Protein AF-A0A1W6L3W3-F1 (afdb_monomer)

Solvent-accessible surface area (backbone atoms only — not comparable to full-atom values): 4750 Å² total; per-residue (Å²): 137,88,88,82,88,79,91,70,60,69,70,60,52,50,56,52,51,53,51,23,62,75,69,73,49,53,68,72,53,52,52,52,50,51,52,52,51,50,50,61,73,65,55,64,91,70,63,62,64,74,54,57,52,51,56,51,51,53,49,51,50,51,54,52,52,52,62,63,71,69,67,87,81,84,134

Secondary structure (DSSP, 8-state):
---------HHHHHHHHHHHHHHT--HHHHHHHHHHHHHHHHS-----HHHHHHHHHHHHHHHHHHHHHT-----

pLDDT: mean 80.79, std 16.98, range [45.0, 98.25]

Structure (mmCIF, N/CA/C/O backbone):
data_AF-A0A1W6L3W3-F1
#
_entry.id   AF-A0A1W6L3W3-F1
#
loop_
_atom_site.group_PDB
_atom_site.id
_atom_site.type_symbol
_atom_site.label_atom_id
_atom_site.label_alt_id
_atom_site.label_comp_id
_atom_site.label_asym_id
_atom_site.label_entity_id
_atom_site.label_seq_id
_atom_site.pdbx_PDB_ins_code
_atom_site.Cartn_x
_atom_site.Cartn_y
_atom_site.Cartn_z
_atom_site.occupancy
_atom_site.B_iso_or_equiv
_atom_site.auth_seq_id
_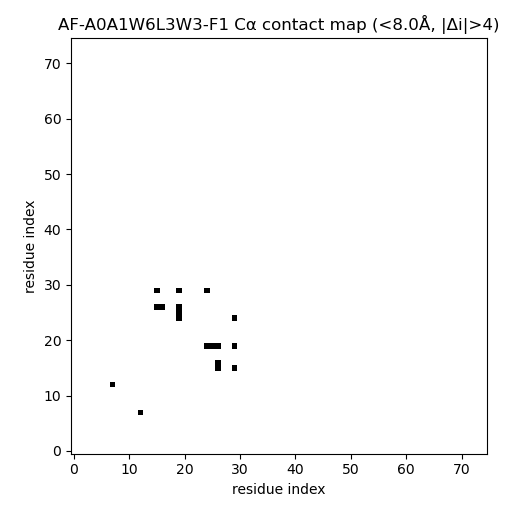atom_site.auth_comp_id
_atom_site.auth_asym_id
_atom_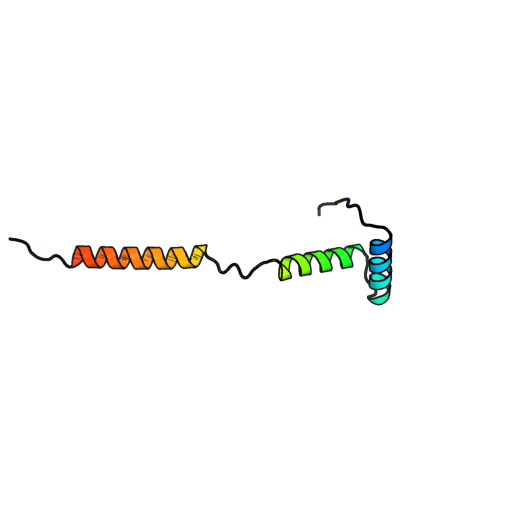site.auth_atom_id
_atom_site.pdbx_PDB_model_num
ATOM 1 N N . MET A 1 1 ? 10.570 16.639 7.907 1.00 62.69 1 MET A N 1
ATOM 2 C CA . MET A 1 1 ? 9.627 15.742 7.198 1.00 62.69 1 MET A CA 1
ATOM 3 C C . MET A 1 1 ? 8.922 16.543 6.117 1.00 62.69 1 MET A C 1
ATOM 5 O O . MET A 1 1 ? 8.528 17.663 6.406 1.00 62.69 1 MET A O 1
ATOM 9 N N . ALA A 1 2 ? 8.774 15.994 4.910 1.00 85.38 2 ALA A N 1
ATOM 10 C CA . ALA A 1 2 ? 7.970 16.597 3.845 1.00 85.38 2 ALA A CA 1
ATOM 11 C C . ALA A 1 2 ? 6.548 16.009 3.859 1.00 85.38 2 ALA A C 1
ATOM 13 O O . ALA A 1 2 ? 6.374 14.829 4.172 1.00 85.38 2 ALA A O 1
ATOM 14 N N . ARG A 1 3 ? 5.535 16.822 3.535 1.00 92.38 3 ARG A N 1
ATOM 15 C CA . ARG A 1 3 ? 4.151 16.372 3.324 1.00 92.38 3 ARG A CA 1
ATOM 16 C C . ARG A 1 3 ? 3.893 16.324 1.823 1.00 92.38 3 ARG A C 1
ATOM 18 O O . ARG A 1 3 ? 4.141 17.307 1.138 1.00 92.38 3 ARG A O 1
ATOM 25 N N . THR A 1 4 ? 3.373 15.199 1.350 1.00 92.88 4 THR A N 1
ATOM 26 C CA . THR A 1 4 ? 3.001 14.997 -0.055 1.00 92.88 4 THR A CA 1
ATOM 27 C C . THR A 1 4 ? 1.516 14.674 -0.109 1.00 92.88 4 THR A C 1
ATOM 29 O O . THR A 1 4 ? 1.034 13.906 0.725 1.00 92.88 4 THR A O 1
ATOM 32 N N . ILE A 1 5 ? 0.798 15.283 -1.048 1.00 94.12 5 ILE A N 1
ATOM 33 C CA . ILE A 1 5 ? -0.595 14.953 -1.362 1.00 94.12 5 ILE A CA 1
ATOM 34 C C . ILE A 1 5 ? -0.559 14.108 -2.630 1.00 94.12 5 ILE A C 1
ATOM 36 O O . ILE A 1 5 ? 0.134 14.467 -3.580 1.00 94.12 5 ILE A O 1
ATOM 40 N N . ILE A 1 6 ? -1.250 12.974 -2.609 1.00 92.12 6 ILE A N 1
ATOM 41 C CA . ILE A 1 6 ? -1.345 12.048 -3.734 1.00 92.12 6 ILE A CA 1
ATOM 42 C C . ILE A 1 6 ? -2.800 11.630 -3.899 1.00 92.12 6 ILE A C 1
ATOM 44 O O . ILE A 1 6 ? -3.505 11.454 -2.903 1.00 92.12 6 ILE A O 1
ATOM 48 N N . ASP A 1 7 ? -3.216 11.443 -5.142 1.00 96.06 7 ASP A N 1
ATOM 49 C CA . ASP A 1 7 ? -4.516 10.870 -5.460 1.00 96.06 7 ASP A CA 1
ATOM 50 C C . ASP A 1 7 ? -4.396 9.346 -5.513 1.00 96.06 7 ASP A C 1
ATOM 52 O O . ASP A 1 7 ? -3.492 8.797 -6.146 1.00 96.06 7 ASP A O 1
ATOM 56 N N . ILE A 1 8 ? -5.302 8.658 -4.822 1.00 94.25 8 ILE A N 1
ATOM 57 C CA . ILE A 1 8 ? -5.374 7.196 -4.785 1.00 94.25 8 ILE A CA 1
ATOM 58 C C . ILE A 1 8 ? -6.801 6.802 -5.172 1.00 94.25 8 ILE A C 1
ATOM 60 O O . ILE A 1 8 ? -7.746 7.359 -4.605 1.00 94.25 8 ILE A O 1
ATOM 64 N N . PRO A 1 9 ? -6.993 5.846 -6.099 1.00 97.81 9 PRO A N 1
ATOM 65 C CA . PRO A 1 9 ? -8.316 5.322 -6.409 1.00 97.81 9 PRO A CA 1
ATOM 66 C C . PRO A 1 9 ? -9.045 4.851 -5.145 1.00 97.81 9 PRO A C 1
ATOM 68 O O . PRO A 1 9 ? -8.477 4.137 -4.319 1.00 97.81 9 PRO A O 1
ATOM 71 N N . GLN A 1 10 ? -10.326 5.205 -5.010 1.00 96.19 10 GLN A N 1
ATOM 72 C CA . GLN A 1 10 ? -11.100 4.932 -3.793 1.00 96.19 10 GLN A CA 1
ATOM 73 C C . GLN A 1 10 ? -11.139 3.439 -3.428 1.00 96.19 10 GLN A C 1
ATOM 75 O O . GLN A 1 10 ? -11.076 3.094 -2.250 1.00 96.19 10 GLN A O 1
ATOM 80 N N . ALA A 1 11 ? -11.209 2.560 -4.432 1.00 96.75 11 ALA A N 1
ATOM 81 C CA . ALA A 1 11 ? -11.171 1.113 -4.230 1.00 96.75 11 ALA A CA 1
ATOM 82 C C . ALA A 1 11 ? -9.850 0.667 -3.581 1.00 96.75 11 ALA A C 1
ATOM 84 O O . ALA A 1 11 ? -9.859 -0.018 -2.562 1.00 96.75 11 ALA A O 1
ATOM 85 N N . GLN A 1 12 ? -8.722 1.150 -4.107 1.00 96.62 12 GLN A N 1
ATOM 86 C CA . GLN A 1 12 ? -7.398 0.844 -3.570 1.00 96.62 12 GLN A CA 1
ATOM 87 C C . GLN A 1 12 ? -7.212 1.406 -2.154 1.00 96.62 12 GLN A C 1
ATOM 89 O O . GLN A 1 12 ? -6.594 0.765 -1.307 1.00 96.62 12 GLN A O 1
ATOM 94 N N . LEU A 1 13 ? -7.765 2.589 -1.863 1.00 96.06 13 LEU A N 1
ATOM 95 C CA . LEU A 1 13 ? -7.729 3.144 -0.510 1.00 96.06 13 LEU A CA 1
ATOM 96 C C . LEU A 1 13 ? -8.480 2.249 0.492 1.00 96.06 13 LEU A C 1
ATOM 98 O O . LEU A 1 13 ? -7.996 2.058 1.606 1.00 96.06 13 LEU A O 1
ATOM 102 N N . GLY A 1 14 ? -9.612 1.666 0.081 1.00 97.31 14 GLY A N 1
ATOM 103 C CA . GLY A 1 14 ? -10.366 0.704 0.891 1.00 97.31 14 GLY A CA 1
ATOM 104 C C . GLY A 1 14 ? -9.560 -0.555 1.221 1.00 97.31 14 GLY A C 1
ATOM 105 O O . GLY A 1 14 ? -9.480 -0.943 2.385 1.00 97.31 14 GLY A O 1
ATOM 106 N N . GLU A 1 15 ? -8.881 -1.136 0.229 1.00 97.12 15 GLU A N 1
ATOM 107 C CA . GLU A 1 15 ? -7.996 -2.295 0.434 1.00 97.12 15 GLU A CA 1
ATOM 108 C C . GLU A 1 15 ? -6.868 -1.990 1.435 1.00 97.12 15 GLU A C 1
ATOM 110 O O . GLU A 1 15 ? -6.559 -2.799 2.314 1.00 97.12 15 GLU A O 1
ATOM 115 N N . VAL A 1 16 ? -6.272 -0.796 1.343 1.00 96.12 16 VAL A N 1
ATOM 116 C CA . VAL A 1 16 ? -5.233 -0.348 2.281 1.00 96.12 16 VAL A CA 1
ATOM 117 C C . VAL A 1 16 ? -5.796 -0.174 3.692 1.00 96.12 16 VAL A C 1
ATOM 119 O O . VAL A 1 16 ? -5.123 -0.541 4.657 1.00 96.12 16 VAL A O 1
ATOM 122 N N . ASP A 1 17 ? -7.007 0.3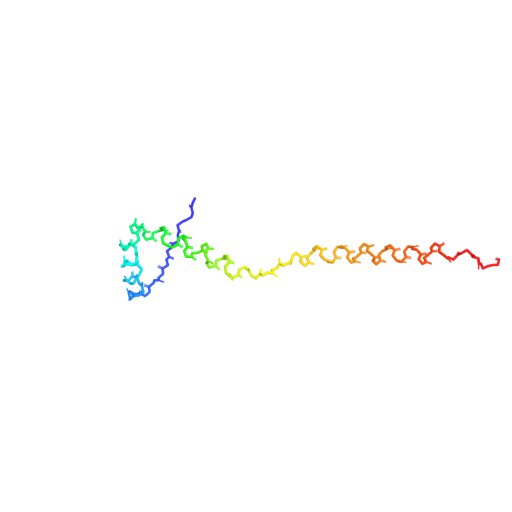67 3.834 1.00 97.25 17 ASP A N 1
ATOM 123 C CA . ASP A 1 17 ? -7.652 0.551 5.136 1.00 97.25 17 ASP A CA 1
ATOM 124 C C . ASP A 1 17 ? -7.922 -0.787 5.831 1.00 97.25 17 ASP A C 1
ATOM 126 O O . ASP A 1 17 ? -7.645 -0.926 7.026 1.00 97.25 17 ASP A O 1
ATOM 130 N N . ASP A 1 18 ? -8.401 -1.788 5.099 1.00 98.00 18 ASP A N 1
ATOM 131 C CA . ASP A 1 18 ? -8.652 -3.116 5.659 1.00 98.00 18 ASP A CA 1
ATOM 132 C C . ASP A 1 18 ? -7.353 -3.825 6.052 1.00 98.00 18 ASP A C 1
ATOM 134 O O . ASP A 1 18 ? -7.263 -4.394 7.146 1.00 98.00 18 ASP A O 1
ATOM 138 N N . LEU A 1 19 ? -6.299 -3.689 5.242 1.00 97.38 19 LEU A N 1
ATOM 139 C CA . LEU A 1 19 ? -4.971 -4.181 5.598 1.00 97.38 19 LEU A CA 1
ATOM 140 C C . LEU A 1 19 ? -4.414 -3.479 6.849 1.00 97.38 19 LEU A C 1
ATOM 142 O O . LEU A 1 19 ? -3.842 -4.126 7.725 1.00 97.38 19 LEU A O 1
ATOM 146 N N . CYS A 1 20 ? -4.598 -2.162 6.970 1.00 98.25 20 CYS A N 1
ATOM 147 C CA . CYS A 1 20 ? -4.162 -1.399 8.141 1.00 98.25 20 CYS A CA 1
ATOM 148 C C . CYS A 1 20 ? -4.870 -1.858 9.421 1.00 98.25 20 CYS A C 1
ATOM 150 O O . CYS A 1 20 ? -4.209 -2.004 10.452 1.00 98.25 20 CYS A O 1
ATOM 152 N N . LYS A 1 21 ? -6.185 -2.120 9.356 1.00 97.94 21 LYS A N 1
ATOM 153 C CA . LYS A 1 21 ? -6.960 -2.670 10.481 1.00 97.94 21 LYS A CA 1
ATOM 154 C C . LYS A 1 21 ? -6.443 -4.047 10.881 1.00 97.94 21 LYS A C 1
ATOM 156 O O . LYS A 1 21 ? -6.208 -4.278 12.062 1.00 97.94 21 LYS A O 1
ATOM 161 N N . LEU A 1 22 ? -6.223 -4.928 9.902 1.00 97.94 22 LEU A N 1
ATOM 162 C CA . LEU A 1 22 ? -5.722 -6.282 10.137 1.00 97.94 22 LEU A CA 1
ATOM 163 C C . LEU A 1 22 ? -4.340 -6.276 10.807 1.00 97.94 22 LEU A C 1
ATOM 165 O O . LEU A 1 22 ? -4.089 -7.055 11.721 1.00 97.94 22 LEU A O 1
ATOM 169 N N . LEU A 1 23 ? -3.449 -5.387 10.365 1.00 97.25 23 LEU A N 1
ATOM 170 C CA . LEU A 1 23 ? -2.081 -5.283 10.876 1.00 97.25 23 LEU A CA 1
ATOM 171 C C . LEU A 1 23 ? -1.952 -4.410 12.136 1.00 97.25 23 LEU A C 1
ATOM 173 O O . LEU A 1 23 ? -0.866 -4.343 12.710 1.00 97.25 23 LEU A O 1
ATOM 177 N N . GLY A 1 24 ? -3.014 -3.709 12.545 1.00 98.06 24 GLY A N 1
ATOM 178 C CA . GLY A 1 24 ? -2.987 -2.784 13.680 1.00 98.06 24 GLY A CA 1
ATOM 179 C C . GLY A 1 24 ? -2.047 -1.587 13.484 1.00 98.06 24 GLY A C 1
ATOM 180 O O . GLY A 1 24 ? -1.410 -1.143 14.439 1.00 98.06 24 GLY A O 1
ATOM 181 N N . ILE A 1 25 ? -1.920 -1.066 12.256 1.00 98.25 25 ILE A N 1
ATOM 182 C CA . ILE A 1 25 ? -1.021 0.056 11.928 1.00 98.25 25 ILE A CA 1
ATOM 183 C C . ILE A 1 25 ? -1.766 1.248 11.322 1.00 98.25 25 ILE A C 1
ATOM 185 O O . ILE A 1 25 ? -2.848 1.120 10.760 1.00 98.25 25 ILE A O 1
ATOM 189 N N . SER A 1 26 ? -1.158 2.435 11.393 1.00 97.31 26 SER A N 1
ATOM 190 C CA . SER A 1 26 ? -1.689 3.618 10.701 1.00 97.31 26 SER A CA 1
ATOM 191 C C . SER A 1 26 ? -1.471 3.544 9.184 1.00 97.31 26 SER A C 1
ATOM 193 O O . SER A 1 26 ? -0.440 3.046 8.728 1.00 97.31 26 SER A O 1
ATOM 195 N N . ARG A 1 27 ? -2.363 4.171 8.403 1.00 95.50 27 ARG A N 1
ATOM 196 C CA . ARG A 1 27 ? -2.190 4.358 6.948 1.00 95.50 27 ARG A CA 1
ATOM 197 C C . ARG A 1 27 ? -0.827 4.935 6.572 1.00 95.50 27 ARG A C 1
ATOM 199 O O . ARG A 1 27 ? -0.171 4.456 5.654 1.00 95.50 27 ARG A O 1
ATOM 206 N N . ALA A 1 28 ? -0.374 5.954 7.304 1.00 95.19 28 ALA A N 1
ATOM 207 C CA . ALA A 1 28 ? 0.917 6.585 7.045 1.00 95.19 28 ALA A CA 1
ATOM 208 C C . ALA A 1 28 ? 2.085 5.605 7.240 1.00 95.19 28 ALA A C 1
ATOM 210 O O . ALA A 1 28 ? 3.089 5.690 6.537 1.00 95.19 28 ALA A O 1
ATOM 211 N N . GLU A 1 29 ? 1.958 4.669 8.182 1.00 97.00 29 GLU A N 1
ATOM 212 C CA . GLU A 1 29 ? 2.949 3.616 8.383 1.00 97.00 29 GLU A CA 1
ATOM 213 C C . GLU A 1 29 ? 2.913 2.575 7.265 1.00 97.00 29 GLU A C 1
ATOM 215 O O . GLU A 1 29 ? 3.973 2.213 6.756 1.00 97.00 29 GLU A O 1
ATOM 220 N N . ALA A 1 30 ? 1.724 2.160 6.822 1.00 96.88 30 ALA A N 1
ATOM 221 C CA . ALA A 1 30 ? 1.583 1.268 5.675 1.00 96.88 30 ALA A CA 1
ATOM 222 C C . ALA A 1 30 ? 2.253 1.853 4.419 1.00 96.88 30 ALA A C 1
ATOM 224 O O . ALA A 1 30 ? 3.072 1.183 3.793 1.00 96.88 30 ALA A O 1
ATOM 225 N N . VAL A 1 31 ? 2.011 3.135 4.117 1.00 95.00 31 VAL A N 1
ATOM 226 C CA . VAL A 1 31 ? 2.652 3.833 2.987 1.00 95.00 31 VAL A CA 1
ATOM 227 C C . VAL A 1 31 ? 4.174 3.892 3.151 1.00 95.00 31 VAL A C 1
ATOM 229 O O . VAL A 1 31 ? 4.903 3.618 2.201 1.00 95.00 31 VAL A O 1
ATOM 232 N N . ARG A 1 32 ? 4.693 4.196 4.350 1.00 95.31 32 ARG A N 1
ATOM 233 C CA . ARG A 1 32 ? 6.149 4.201 4.593 1.00 95.31 32 ARG A CA 1
ATOM 234 C C . ARG A 1 32 ? 6.787 2.831 4.370 1.00 95.31 32 ARG A C 1
ATOM 236 O O . ARG A 1 32 ? 7.883 2.770 3.815 1.00 95.31 32 ARG A O 1
ATOM 243 N N . ARG A 1 33 ? 6.137 1.749 4.807 1.00 96.25 33 ARG A N 1
ATOM 244 C CA . ARG A 1 33 ? 6.611 0.374 4.580 1.00 96.25 33 ARG A CA 1
ATOM 245 C C . ARG A 1 33 ? 6.586 0.030 3.098 1.00 96.25 33 ARG A C 1
ATOM 247 O O . ARG A 1 33 ? 7.621 -0.358 2.570 1.00 96.25 33 ARG A O 1
ATOM 254 N N . ALA A 1 34 ? 5.469 0.305 2.428 1.00 94.94 34 ALA A N 1
ATOM 255 C CA . ALA A 1 34 ? 5.321 0.085 0.995 1.00 94.94 34 ALA A CA 1
ATOM 256 C C . ALA A 1 34 ? 6.399 0.823 0.188 1.00 94.94 34 ALA A C 1
ATOM 258 O O . ALA A 1 34 ? 7.039 0.216 -0.662 1.00 94.94 34 ALA A O 1
ATOM 259 N N . LEU A 1 35 ? 6.678 2.095 0.495 1.00 94.69 35 LEU A N 1
ATOM 260 C CA . LEU A 1 35 ? 7.749 2.855 -0.161 1.00 94.69 35 LEU A CA 1
ATOM 261 C C . LEU A 1 35 ? 9.136 2.263 0.109 1.00 94.69 35 LEU A C 1
ATOM 263 O O . LEU A 1 35 ? 9.952 2.169 -0.805 1.00 94.69 35 LEU A O 1
ATOM 267 N N . ARG A 1 36 ? 9.419 1.850 1.350 1.00 94.94 36 ARG A N 1
ATOM 268 C CA . ARG A 1 36 ? 10.696 1.216 1.709 1.00 94.94 36 ARG A CA 1
ATOM 269 C C . ARG A 1 36 ? 10.902 -0.091 0.948 1.00 94.94 36 ARG A C 1
ATOM 271 O O . ARG A 1 36 ? 11.989 -0.321 0.425 1.00 94.94 36 ARG A O 1
ATOM 278 N N . ASP A 1 37 ? 9.867 -0.920 0.888 1.00 94.31 37 ASP A N 1
ATOM 279 C CA . ASP A 1 37 ? 9.888 -2.197 0.181 1.00 94.31 37 ASP A CA 1
ATOM 280 C C . ASP A 1 37 ? 9.981 -1.984 -1.331 1.00 94.31 37 ASP A C 1
ATOM 282 O O . ASP A 1 37 ? 10.793 -2.630 -1.986 1.00 94.31 37 ASP A O 1
ATOM 286 N N . PHE A 1 38 ? 9.241 -1.016 -1.875 1.00 93.56 38 PHE A N 1
ATOM 287 C CA . PHE A 1 38 ? 9.318 -0.629 -3.280 1.00 93.56 38 PHE A CA 1
ATOM 288 C C . PHE A 1 38 ? 10.736 -0.194 -3.656 1.00 93.56 38 PHE A C 1
ATOM 290 O O . PHE A 1 38 ? 11.294 -0.717 -4.616 1.00 93.56 38 PHE A O 1
ATOM 297 N N . VAL A 1 39 ? 11.361 0.693 -2.874 1.00 93.06 39 VAL A N 1
ATOM 298 C CA . VAL A 1 39 ? 12.753 1.101 -3.108 1.00 93.06 39 VAL A CA 1
ATOM 299 C C . VAL A 1 39 ? 13.692 -0.095 -2.996 1.00 93.06 39 VAL A C 1
ATOM 301 O O . VAL A 1 39 ? 14.509 -0.286 -3.884 1.00 93.06 39 VAL A O 1
ATOM 304 N N . ARG A 1 40 ? 13.581 -0.925 -1.951 1.00 89.69 40 ARG A N 1
ATOM 305 C CA . ARG A 1 40 ? 14.457 -2.095 -1.771 1.00 89.69 40 ARG A CA 1
ATOM 306 C C . ARG A 1 40 ? 14.365 -3.070 -2.946 1.00 89.69 40 ARG A C 1
ATOM 308 O O . ARG A 1 40 ? 15.393 -3.555 -3.396 1.00 89.69 40 ARG A O 1
ATOM 315 N N . ASN A 1 41 ? 13.157 -3.336 -3.431 1.00 88.31 41 ASN A N 1
ATOM 316 C CA . ASN A 1 41 ? 12.910 -4.323 -4.479 1.00 88.31 41 ASN A CA 1
ATOM 317 C C . ASN A 1 41 ? 13.246 -3.797 -5.885 1.00 88.31 41 ASN A C 1
ATOM 319 O O . ASN A 1 41 ? 13.540 -4.592 -6.770 1.00 88.31 41 ASN A O 1
ATOM 323 N N . ASN A 1 42 ? 13.207 -2.476 -6.094 1.00 86.69 42 ASN A N 1
ATOM 324 C CA . ASN A 1 42 ? 13.505 -1.838 -7.384 1.00 86.69 42 ASN A CA 1
ATOM 325 C C . ASN A 1 42 ? 14.893 -1.198 -7.440 1.00 86.69 42 ASN A C 1
ATOM 327 O O . ASN A 1 42 ? 15.328 -0.748 -8.500 1.00 86.69 42 ASN A O 1
ATOM 331 N N . ARG A 1 43 ? 15.620 -1.166 -6.321 1.00 77.94 43 ARG A N 1
ATOM 332 C CA . ARG A 1 43 ? 17.059 -0.946 -6.335 1.00 77.94 43 ARG A CA 1
ATOM 333 C C . ARG A 1 43 ? 17.651 -2.208 -6.947 1.00 77.94 43 ARG A C 1
ATOM 335 O O . ARG A 1 43 ? 17.934 -3.172 -6.242 1.00 77.94 43 ARG A O 1
ATOM 342 N N . SER A 1 44 ? 17.764 -2.218 -8.275 1.00 63.69 44 SER A N 1
ATOM 343 C CA . SER A 1 44 ? 18.556 -3.202 -9.003 1.00 63.69 44 SER A CA 1
ATOM 344 C C . SER A 1 44 ? 19.867 -3.426 -8.258 1.00 63.69 44 SER A C 1
ATOM 346 O O . SER A 1 44 ? 20.379 -2.492 -7.630 1.00 63.69 44 SER A O 1
ATOM 348 N N . VAL A 1 45 ? 20.419 -4.634 -8.363 1.00 58.16 45 VAL A N 1
ATOM 349 C CA . VAL A 1 45 ? 21.815 -4.951 -8.038 1.00 58.16 45 VAL A CA 1
ATOM 350 C C . VAL A 1 45 ? 22.712 -4.098 -8.944 1.00 58.16 45 VAL A C 1
ATOM 352 O O . VAL A 1 45 ? 23.329 -4.566 -9.889 1.00 58.16 45 VAL A O 1
ATOM 355 N N . GLY A 1 46 ? 22.726 -2.792 -8.701 1.00 52.59 46 GLY A N 1
ATOM 356 C CA . GLY A 1 46 ? 23.754 -1.876 -9.115 1.00 52.59 46 GLY A CA 1
ATOM 357 C C . GLY A 1 46 ? 24.901 -2.170 -8.183 1.00 52.59 46 GLY A C 1
ATOM 358 O O . GLY A 1 46 ? 25.136 -1.439 -7.226 1.00 52.59 46 GLY A O 1
ATOM 359 N N . THR A 1 47 ? 25.569 -3.293 -8.453 1.00 49.62 47 THR A N 1
ATOM 360 C CA . THR A 1 47 ? 27.018 -3.376 -8.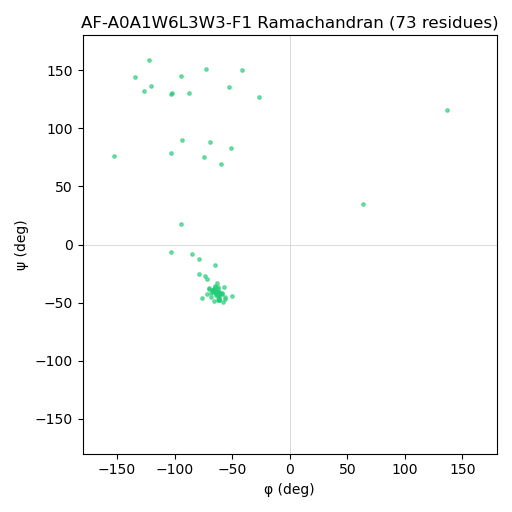370 1.00 49.62 47 THR A CA 1
ATOM 361 C C . THR A 1 47 ? 27.558 -1.979 -8.622 1.00 49.62 47 THR A C 1
ATOM 363 O O . THR A 1 47 ? 27.162 -1.356 -9.611 1.00 49.62 47 THR A O 1
ATOM 366 N N . ASP A 1 48 ? 28.395 -1.477 -7.720 1.00 51.88 48 ASP A N 1
ATOM 367 C CA . ASP A 1 48 ? 29.218 -0.296 -7.946 1.00 51.88 48 ASP A CA 1
ATOM 368 C C .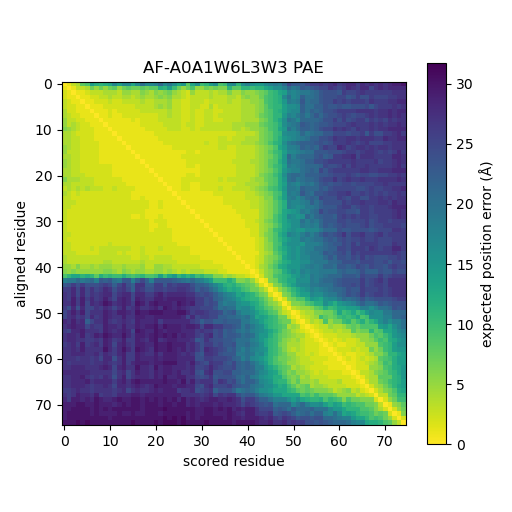 ASP A 1 48 ? 29.983 -0.479 -9.273 1.00 51.88 48 ASP A C 1
ATOM 370 O O . ASP A 1 48 ? 31.136 -0.899 -9.309 1.00 51.88 48 ASP A O 1
ATOM 374 N N . GLY A 1 49 ? 29.341 -0.182 -10.405 1.00 52.25 49 GLY A N 1
ATOM 375 C CA . GLY A 1 49 ? 29.963 -0.163 -11.726 1.00 52.25 49 GLY A CA 1
ATOM 376 C C . GLY A 1 49 ? 31.011 0.943 -11.806 1.00 52.25 49 GLY A C 1
ATOM 377 O O . GLY A 1 49 ? 31.914 0.892 -12.632 1.00 52.25 49 GLY A O 1
ATOM 378 N N . PHE A 1 50 ? 30.951 1.901 -10.876 1.00 56.53 50 PHE A N 1
ATOM 379 C CA . PHE A 1 50 ? 32.001 2.882 -10.645 1.00 56.53 50 PHE A CA 1
ATOM 380 C C . PHE A 1 50 ? 33.238 2.293 -9.944 1.00 56.53 50 PHE A C 1
ATOM 382 O O . PHE A 1 50 ? 34.336 2.803 -10.152 1.00 56.53 50 PHE A O 1
ATOM 389 N N . GLY A 1 51 ? 33.094 1.223 -9.152 1.00 53.91 51 GLY A N 1
ATOM 390 C CA . GLY A 1 51 ? 34.220 0.519 -8.527 1.00 53.91 51 GLY A CA 1
ATOM 391 C C . GLY A 1 51 ? 34.970 -0.367 -9.523 1.00 53.91 51 GLY A C 1
ATOM 392 O O . GLY A 1 51 ? 36.186 -0.263 -9.648 1.00 53.91 51 GLY A O 1
ATOM 393 N N . LEU A 1 52 ? 34.230 -1.145 -10.322 1.00 54.84 52 LEU A N 1
ATOM 394 C CA . LEU A 1 52 ? 34.800 -2.066 -11.317 1.00 54.84 52 LEU A CA 1
ATOM 395 C C . LEU A 1 52 ? 35.613 -1.358 -12.412 1.00 54.84 52 LEU A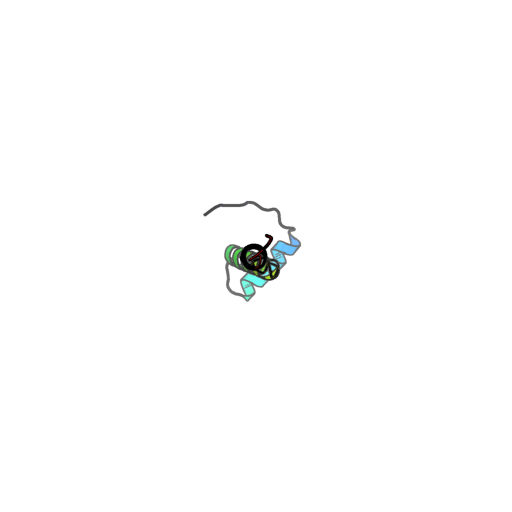 C 1
ATOM 397 O O . LEU A 1 52 ? 36.647 -1.869 -12.838 1.00 54.84 52 LEU A O 1
ATOM 401 N N . TRP A 1 53 ? 35.196 -0.166 -12.850 1.00 58.19 53 TRP A N 1
ATOM 402 C CA . TRP A 1 53 ? 35.999 0.615 -13.797 1.00 58.19 53 TRP A CA 1
ATOM 403 C C . TRP A 1 53 ? 37.259 1.213 -13.182 1.00 58.19 53 TRP A C 1
ATOM 405 O O . TRP A 1 53 ? 38.247 1.382 -13.894 1.00 58.19 53 TRP A O 1
ATOM 415 N N . LYS A 1 54 ? 37.252 1.531 -11.883 1.00 60.59 54 LYS A N 1
ATOM 416 C CA . LYS A 1 54 ? 38.432 2.078 -11.208 1.00 60.59 54 LYS A CA 1
ATOM 417 C C . LYS A 1 54 ? 39.534 1.028 -11.113 1.00 60.59 54 LYS A C 1
ATOM 419 O O . LYS A 1 54 ? 40.677 1.330 -11.448 1.00 60.59 54 L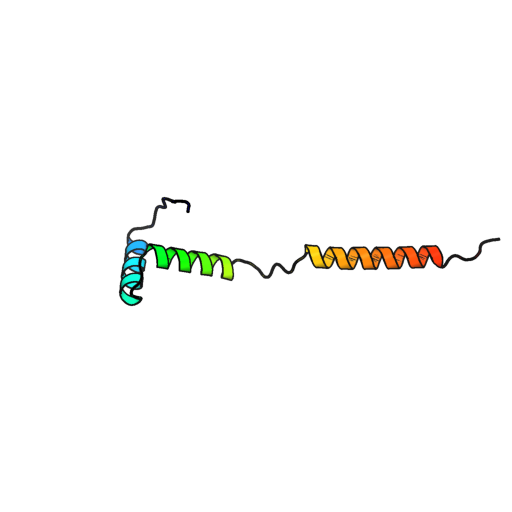YS A O 1
ATOM 424 N N . ASP A 1 55 ? 39.175 -0.194 -10.733 1.00 66.44 55 ASP A N 1
ATOM 425 C CA . ASP A 1 55 ? 40.134 -1.295 -10.635 1.00 66.44 55 ASP A CA 1
ATOM 426 C C . ASP A 1 55 ? 40.670 -1.691 -12.017 1.00 66.44 55 ASP A C 1
ATOM 428 O O . ASP A 1 55 ? 41.880 -1.839 -12.185 1.00 66.44 55 ASP A O 1
ATOM 432 N N . HIS A 1 56 ? 39.805 -1.728 -13.038 1.00 69.25 56 HIS A N 1
ATOM 433 C CA . HIS A 1 56 ? 40.236 -1.985 -14.413 1.00 69.25 56 HIS A CA 1
ATOM 434 C C . HIS A 1 56 ? 41.156 -0.878 -14.961 1.00 69.25 56 HIS A C 1
ATOM 436 O O . HIS A 1 56 ? 42.149 -1.165 -15.624 1.00 69.25 56 HIS A O 1
ATOM 442 N N . ALA A 1 57 ? 40.881 0.396 -14.663 1.00 70.38 57 ALA A N 1
ATOM 443 C CA . ALA A 1 57 ? 41.732 1.503 -15.101 1.00 70.38 57 ALA A CA 1
ATOM 444 C C . ALA A 1 57 ? 43.125 1.470 -14.447 1.00 70.38 57 ALA A C 1
ATOM 446 O O . ALA A 1 57 ? 44.120 1.770 -15.108 1.00 70.38 57 ALA A O 1
ATOM 447 N N . GLU A 1 58 ? 43.215 1.098 -13.168 1.00 73.88 58 GLU A N 1
ATOM 448 C CA . GLU A 1 58 ? 44.495 0.928 -12.471 1.00 73.88 58 GLU A CA 1
ATOM 449 C C . GLU A 1 58 ? 45.273 -0.293 -12.981 1.00 73.88 58 GLU A C 1
ATOM 451 O O . GLU A 1 58 ? 46.494 -0.224 -13.141 1.00 73.88 58 GLU A O 1
ATOM 456 N N . GLU A 1 59 ? 44.580 -1.385 -13.310 1.00 76.31 59 GLU A N 1
ATOM 457 C CA . GLU A 1 59 ? 45.178 -2.563 -13.942 1.00 76.31 59 GLU A CA 1
ATOM 458 C C . GLU A 1 59 ? 45.762 -2.225 -15.324 1.00 76.31 59 GLU A C 1
ATOM 460 O O . GLU A 1 59 ? 46.935 -2.500 -15.587 1.00 76.31 59 GLU A O 1
ATOM 465 N N . VAL A 1 60 ? 44.996 -1.527 -16.171 1.00 75.38 60 VAL A N 1
ATOM 466 C CA . VAL A 1 60 ? 45.442 -1.068 -17.499 1.00 75.38 60 VAL A CA 1
ATOM 467 C C . VAL A 1 60 ? 46.628 -0.103 -17.384 1.00 75.38 60 VAL A C 1
ATOM 469 O O . VAL A 1 60 ? 47.606 -0.236 -18.121 1.00 75.38 60 VAL A O 1
ATOM 472 N N . ARG A 1 61 ? 46.597 0.841 -16.433 1.00 75.12 61 ARG A N 1
ATOM 473 C CA . ARG A 1 61 ? 47.720 1.763 -16.178 1.00 75.12 61 ARG A CA 1
ATOM 474 C C . ARG A 1 61 ? 48.983 1.032 -15.741 1.00 75.12 61 ARG A C 1
ATOM 476 O O . ARG A 1 61 ? 50.069 1.378 -16.206 1.00 75.12 61 ARG A O 1
ATOM 483 N N . ARG A 1 62 ? 48.867 0.032 -14.863 1.00 76.12 62 ARG A N 1
ATOM 484 C CA . ARG A 1 62 ? 50.008 -0.799 -14.450 1.00 76.12 62 ARG A CA 1
ATOM 485 C C . ARG A 1 62 ? 50.575 -1.592 -15.621 1.00 76.12 62 ARG A C 1
ATOM 487 O O . ARG A 1 62 ? 51.791 -1.602 -15.786 1.00 76.12 62 ARG A O 1
ATOM 494 N N . ALA A 1 63 ? 49.716 -2.190 -16.446 1.00 73.69 63 ALA A N 1
ATOM 495 C CA . ALA A 1 63 ? 50.135 -2.930 -17.633 1.00 73.69 63 ALA A CA 1
ATOM 496 C C . ALA A 1 63 ? 50.885 -2.033 -18.636 1.00 73.69 63 ALA A C 1
ATOM 498 O O . ALA A 1 63 ? 51.944 -2.417 -19.128 1.00 73.69 63 ALA A O 1
ATOM 499 N N . MET A 1 64 ? 50.399 -0.809 -18.878 1.00 68.81 64 MET A N 1
ATOM 500 C CA . MET A 1 64 ? 51.076 0.157 -19.755 1.00 68.81 64 MET A CA 1
ATOM 501 C C . MET A 1 64 ? 52.419 0.633 -19.193 1.00 68.81 64 MET A C 1
ATOM 503 O O . MET A 1 64 ? 53.380 0.779 -19.944 1.00 68.81 64 MET A O 1
ATOM 507 N N . LYS A 1 65 ? 52.510 0.855 -17.877 1.00 72.06 65 LYS A N 1
ATOM 508 C CA . LYS A 1 65 ? 53.762 1.276 -17.237 1.00 72.06 65 LYS A CA 1
ATOM 509 C C . LYS A 1 65 ? 54.829 0.181 -17.301 1.00 72.06 65 LYS A C 1
ATOM 511 O O . LYS A 1 65 ? 55.979 0.470 -17.600 1.00 72.06 65 LYS A O 1
ATOM 516 N N . LEU A 1 66 ? 54.426 -1.075 -17.103 1.00 72.50 66 LEU A N 1
ATOM 517 C CA . LEU A 1 66 ? 55.322 -2.220 -17.235 1.00 72.50 66 LEU A CA 1
ATOM 518 C C . LEU A 1 66 ? 55.839 -2.366 -18.676 1.00 72.50 66 LEU A C 1
ATOM 520 O O . LEU A 1 66 ? 57.022 -2.608 -18.875 1.00 72.50 66 LEU A O 1
ATOM 524 N N . ALA A 1 67 ? 54.984 -2.154 -19.682 1.00 67.75 67 ALA A N 1
ATOM 525 C CA . ALA A 1 67 ? 55.391 -2.194 -21.087 1.00 67.75 67 ALA A CA 1
ATOM 526 C C . ALA A 1 67 ? 56.392 -1.083 -21.459 1.00 67.75 67 ALA A C 1
ATOM 528 O O . ALA A 1 67 ? 57.299 -1.333 -22.244 1.00 67.75 67 ALA A O 1
ATOM 529 N N . HIS A 1 68 ? 56.261 0.114 -20.877 1.00 64.50 68 HIS A N 1
ATOM 530 C CA . HIS A 1 68 ? 57.209 1.217 -21.080 1.00 64.50 68 HIS A CA 1
ATOM 531 C C . HIS A 1 68 ? 58.567 0.954 -20.406 1.00 64.50 68 HIS A C 1
ATOM 533 O O . HIS A 1 68 ? 59.609 1.270 -20.968 1.00 64.50 68 HIS A O 1
ATOM 539 N N . ASP A 1 69 ? 58.568 0.356 -19.214 1.00 61.84 69 ASP A N 1
ATOM 540 C CA . ASP A 1 69 ? 59.801 0.088 -18.462 1.00 61.84 69 ASP A CA 1
ATOM 541 C C . ASP A 1 69 ? 60.571 -1.147 -18.978 1.00 61.84 69 ASP A C 1
ATOM 543 O O . ASP A 1 69 ? 61.732 -1.341 -18.618 1.00 61.84 69 ASP A O 1
ATOM 547 N N . THR A 1 70 ? 59.958 -1.977 -19.835 1.00 61.31 70 THR A N 1
ATOM 548 C CA . THR A 1 70 ? 60.592 -3.183 -20.407 1.00 61.31 70 THR A CA 1
ATOM 549 C C . THR A 1 70 ? 61.241 -2.938 -21.778 1.00 61.31 70 THR A C 1
ATOM 551 O O . THR A 1 70 ? 61.570 -3.899 -22.470 1.00 61.31 70 THR A O 1
ATOM 554 N N . ASP A 1 71 ? 61.506 -1.684 -22.157 1.00 60.81 71 ASP A N 1
ATOM 555 C CA . ASP A 1 71 ? 62.419 -1.368 -23.265 1.00 60.81 71 ASP A CA 1
ATOM 556 C C . ASP A 1 71 ? 63.791 -0.884 -22.755 1.00 60.81 71 ASP A C 1
ATOM 558 O O . ASP A 1 71 ? 64.068 0.319 -22.730 1.00 60.81 71 ASP A O 1
ATOM 562 N N . PRO A 1 72 ? 64.690 -1.787 -22.310 1.00 63.16 72 PRO A N 1
ATOM 563 C CA . PRO A 1 72 ? 66.097 -1.480 -22.221 1.00 63.16 72 PRO A CA 1
ATOM 564 C C . PRO A 1 72 ? 66.771 -1.933 -23.520 1.00 63.16 72 PRO A C 1
ATOM 566 O O . PRO A 1 72 ? 67.293 -3.043 -23.608 1.00 63.16 72 PRO A O 1
ATOM 569 N N . GLY A 1 73 ? 66.834 -1.048 -24.509 1.00 59.25 73 GLY A N 1
ATOM 570 C CA . GLY A 1 73 ? 67.959 -1.065 -25.439 1.00 59.25 73 GLY A CA 1
ATOM 571 C C . GLY A 1 73 ? 67.612 -0.895 -26.906 1.00 59.25 73 GLY A C 1
ATOM 572 O O . GLY A 1 73 ? 67.092 -1.793 -27.563 1.00 59.25 73 GLY A O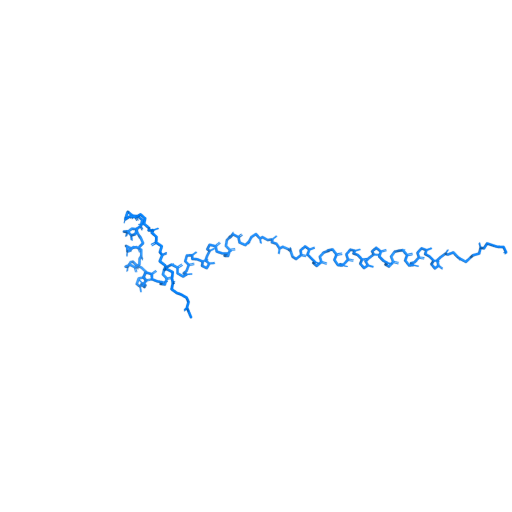 1
ATOM 573 N N . GLY A 1 74 ? 68.099 0.215 -27.452 1.00 52.59 74 GLY A N 1
ATOM 574 C CA . GLY A 1 74 ? 68.207 0.414 -28.886 1.00 52.59 74 GLY A CA 1
ATOM 575 C C . GLY A 1 74 ? 69.328 1.377 -29.257 1.00 52.59 74 GLY A C 1
ATOM 576 O O . GLY A 1 74 ? 69.024 2.493 -29.655 1.00 52.59 74 GLY A O 1
ATOM 577 N N . ALA A 1 75 ? 70.564 0.861 -29.185 1.00 45.00 75 ALA A N 1
ATOM 578 C CA . ALA A 1 75 ? 71.810 1.324 -29.826 1.00 45.00 75 ALA A CA 1
ATOM 579 C C . ALA A 1 7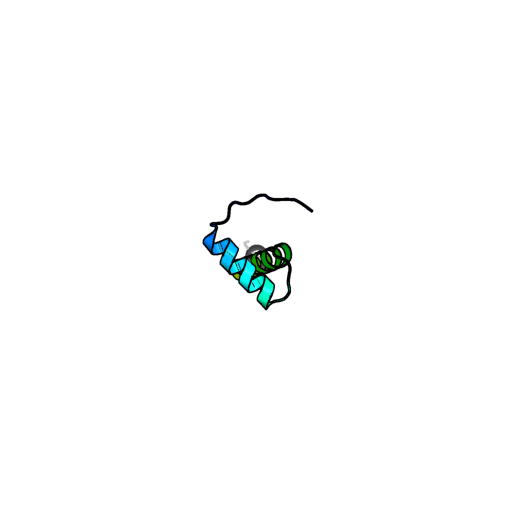5 ? 72.553 2.547 -29.252 1.00 45.00 75 ALA A C 1
ATOM 581 O O . ALA A 1 75 ? 72.014 3.673 -29.254 1.00 45.00 75 ALA A O 1
#

Sequence (75 aa):
MARTIIDIPQAQLGEVDDLCKLLGISRAEAVRRALRDFVRNNRSVGTDGFGLWKDHAEEVRRAMKLAHDTDPGGA

Foldseek 3Di:
DDDDDDDDPPVVVVVLVVVCVVVVHDSVVSVVVVVVVVCVVPPPPPPCPVVVVVVVVVVVVVVVVVVVVPDDDDD

InterPro domains:
  IPR002145 Ribbon-helix-helix protein, CopG [PF01402] (5-39)
  IPR013321 Arc-type ribbon-helix-helix [G3DSA:1.10.1220.10] (1-52)

Radius of gyration: 27.47 Å; Cα contacts (8 Å, |Δi|>4): 9; chains: 1; bounding box: 83×23×44 Å

Organism: NCBI:txid946333

Mean predicted aligned error: 14.31 Å

Nearest PDB structures (foldseek):
  5x3t-assembly1_G  TM=7.744E-01  e=2.366E-01  Mycobacterium tuberculosis H37Rv
  6sbx-assembly1_C  TM=6.684E-01  e=5.140E-01  Myxococcus xanthus
  6gts-assembly1_C-2  TM=5.025E-01  e=1.410E+00  Escherichia coli